Protein AF-A0A4Q4CQB6-F1 (afdb_monomer)

Mean predicted aligned error: 4.17 Å

Foldseek 3Di:
DAPVCVVDDDCVRVVNVVDDDDDDDDDDDDPPDDPVVQQVVLVVVVVVLPDPVVCVVCVVVSHHDDRAPGPVSVVVVVVVVCVVCVVVC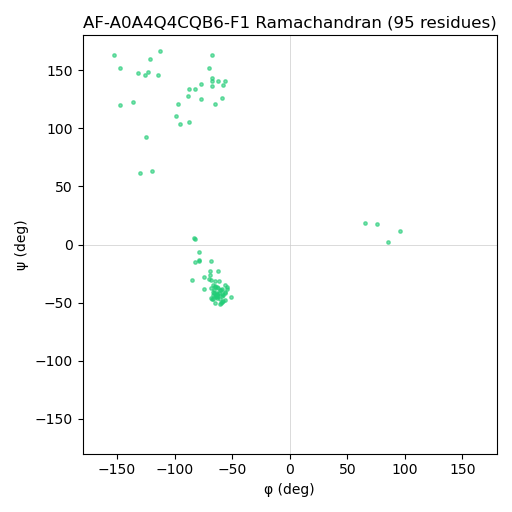VVVVDDDD

pLDDT: mean 92.65, std 5.14, range [66.12, 97.88]

Secondary structure (DSSP, 8-state):
--SSSTTSPPTTTTT-TT------------TT--HHHHHHHHHHHHHHHT-HHHHHHHHHTT------S-HHHHHHHHHHHHHHHHHHHHHTT----

Solvent-accessible surface area (backbone atoms only — not comparable to full-atom values): 6318 Å² total; per-residue (Å²): 128,52,86,91,49,68,89,57,77,45,51,42,76,72,74,37,69,88,54,79,86,81,92,84,86,84,90,82,80,65,91,87,64,55,68,70,58,52,51,52,51,52,52,55,49,53,56,55,66,64,35,66,70,53,46,49,56,35,44,76,72,72,42,81,9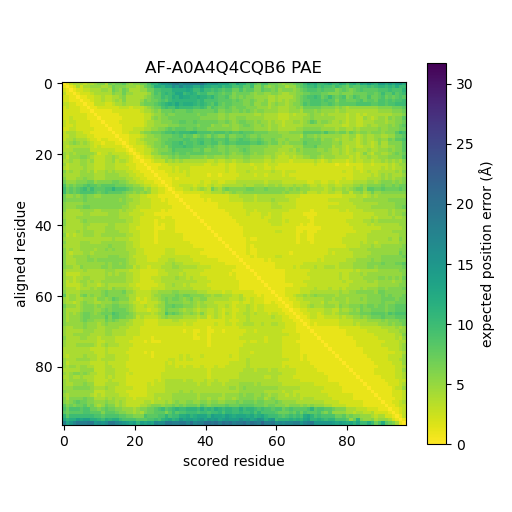1,75,81,65,94,38,76,64,56,43,50,52,51,54,53,50,52,50,63,63,45,51,60,53,41,61,75,68,68,65,79,86,132

Radius of gyration: 16.7 Å; Cα contacts (8 Å, |Δi|>4): 40; chains: 1; bounding box: 35×38×36 Å

Sequence (97 aa):
RSTALPALPTTGEAGFPQIEASTWFALLATGGTPPERIARLHAALNEVLAEPELRRKLAEGGVDVEPSESPAAFGDYFAADRARWAPVVRRAGMRVE

Structure (mmCIF, N/CA/C/O backbone):
data_AF-A0A4Q4CQB6-F1
#
_entry.id   AF-A0A4Q4CQB6-F1
#
loop_
_atom_site.group_PDB
_atom_site.id
_atom_site.type_symbol
_atom_site.label_atom_id
_atom_site.label_alt_id
_atom_site.label_comp_id
_atom_site.label_asym_id
_atom_site.label_entity_id
_atom_site.label_seq_id
_atom_site.pdbx_PDB_ins_code
_atom_site.Cartn_x
_atom_site.Cartn_y
_atom_site.Cartn_z
_atom_site.occupancy
_atom_site.B_iso_or_equiv
_atom_site.auth_seq_id
_atom_site.auth_comp_id
_atom_site.auth_asym_id
_atom_site.auth_atom_id
_atom_site.pdbx_PDB_model_num
ATOM 1 N N . ARG A 1 1 ? 8.368 7.717 -9.675 1.00 79.12 1 ARG A N 1
ATOM 2 C CA . ARG A 1 1 ? 9.731 8.280 -9.484 1.00 79.12 1 ARG A CA 1
ATOM 3 C C . ARG A 1 1 ? 9.946 8.459 -7.989 1.00 79.12 1 ARG A C 1
ATOM 5 O O . ARG A 1 1 ? 9.019 8.926 -7.349 1.00 79.12 1 ARG A O 1
ATOM 12 N N . SER A 1 2 ? 11.107 8.081 -7.452 1.00 78.00 2 SER A N 1
ATOM 13 C CA . SER A 1 2 ? 11.408 8.258 -6.023 1.00 78.00 2 SER A CA 1
ATOM 14 C C . SER A 1 2 ? 11.774 9.710 -5.718 1.00 78.00 2 SER A C 1
ATOM 16 O O . SER A 1 2 ? 12.528 10.326 -6.474 1.00 78.00 2 SER A O 1
ATOM 18 N N . THR A 1 3 ? 11.269 10.239 -4.605 1.00 78.88 3 THR A N 1
ATOM 19 C CA . THR A 1 3 ? 11.658 11.555 -4.071 1.00 78.88 3 THR A CA 1
ATOM 20 C C . THR A 1 3 ? 13.084 11.548 -3.511 1.00 78.88 3 THR A C 1
ATOM 22 O O . THR A 1 3 ? 13.776 12.560 -3.595 1.00 78.88 3 THR A O 1
ATOM 25 N N . ALA A 1 4 ? 13.551 10.400 -3.009 1.00 80.06 4 ALA A N 1
ATOM 26 C CA . ALA A 1 4 ? 14.894 10.217 -2.463 1.00 80.06 4 ALA A CA 1
ATOM 27 C C . ALA A 1 4 ? 15.984 10.140 -3.549 1.00 80.06 4 ALA A C 1
ATOM 29 O O . ALA A 1 4 ? 17.129 10.514 -3.305 1.00 80.06 4 ALA A O 1
ATOM 30 N N . LEU A 1 5 ? 15.638 9.674 -4.756 1.00 85.31 5 LEU A N 1
ATOM 31 C CA . LEU A 1 5 ? 16.564 9.525 -5.888 1.00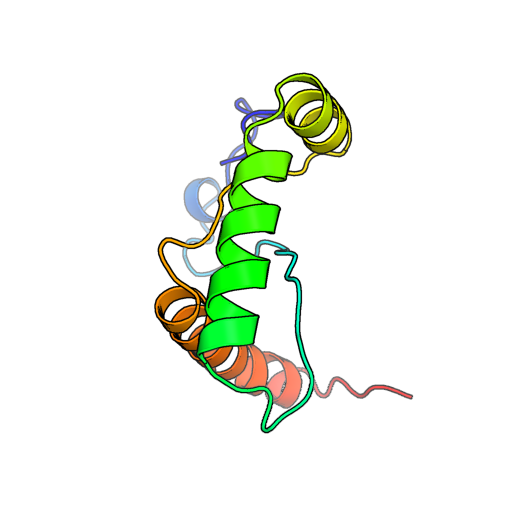 85.31 5 LEU A CA 1
ATOM 32 C C . LEU A 1 5 ? 15.989 10.157 -7.173 1.00 85.31 5 LEU A C 1
ATOM 34 O O . LEU A 1 5 ? 15.778 9.459 -8.168 1.00 85.31 5 LEU A O 1
ATOM 38 N N . PRO A 1 6 ? 15.732 11.479 -7.194 1.00 85.94 6 PRO A N 1
ATOM 39 C CA . PRO A 1 6 ? 14.981 12.127 -8.272 1.00 85.94 6 PRO A CA 1
ATOM 40 C C . PRO A 1 6 ? 15.737 12.172 -9.607 1.00 85.94 6 PRO A C 1
ATOM 42 O O . PRO A 1 6 ? 15.111 12.275 -10.660 1.00 85.94 6 PRO A O 1
ATOM 45 N N . ALA A 1 7 ? 17.071 12.088 -9.568 1.00 90.62 7 ALA A N 1
ATOM 46 C CA . ALA A 1 7 ? 17.928 12.101 -10.751 1.00 90.62 7 ALA A CA 1
ATOM 47 C C . ALA A 1 7 ? 17.989 10.747 -11.479 1.00 90.62 7 ALA A C 1
ATOM 49 O O . ALA A 1 7 ? 18.464 10.690 -12.613 1.00 90.62 7 ALA A O 1
ATOM 50 N N . LEU A 1 8 ? 17.537 9.657 -10.846 1.00 91.25 8 LEU A N 1
ATOM 51 C CA . LEU A 1 8 ? 17.539 8.344 -11.481 1.00 91.25 8 LEU A CA 1
ATOM 52 C C . LEU A 1 8 ? 16.304 8.181 -12.379 1.00 91.25 8 LEU A C 1
ATOM 54 O O . LEU A 1 8 ? 15.185 8.484 -11.944 1.00 91.25 8 LEU A O 1
ATOM 58 N N . PRO A 1 9 ? 16.478 7.683 -13.618 1.00 91.56 9 PRO A N 1
ATOM 59 C CA . PRO A 1 9 ? 15.351 7.389 -14.484 1.00 91.56 9 PRO A CA 1
ATOM 60 C C . PRO A 1 9 ? 14.540 6.226 -13.913 1.00 91.56 9 PRO A C 1
ATOM 62 O O . PRO A 1 9 ? 15.080 5.254 -13.381 1.00 91.56 9 PRO A O 1
ATOM 65 N N . THR A 1 10 ? 13.223 6.307 -14.059 1.00 93.06 10 THR A N 1
ATOM 66 C CA . THR A 1 10 ? 12.358 5.135 -13.891 1.00 93.06 10 THR A CA 1
ATOM 67 C C . THR A 1 10 ? 12.604 4.122 -15.015 1.00 93.06 10 THR A C 1
ATOM 69 O O . THR A 1 10 ? 13.139 4.456 -16.071 1.00 93.06 10 THR A O 1
ATOM 72 N N . THR A 1 11 ? 12.164 2.879 -14.836 1.00 94.00 11 THR A N 1
ATOM 73 C CA . THR A 1 11 ? 12.174 1.850 -15.891 1.00 94.00 11 THR A CA 1
ATOM 74 C C . THR A 1 11 ? 11.450 2.302 -17.159 1.00 94.00 11 THR A C 1
ATOM 76 O O . THR A 1 11 ? 11.939 2.055 -18.260 1.00 94.00 11 THR A O 1
ATOM 79 N N . GLY A 1 12 ? 10.333 3.024 -17.020 1.00 93.38 12 GLY A N 1
ATOM 80 C CA . GLY A 1 12 ? 9.615 3.595 -18.159 1.00 93.38 12 GLY A CA 1
ATOM 81 C C . GLY A 1 12 ? 10.435 4.630 -18.926 1.00 93.38 12 GLY A C 1
ATOM 82 O O . GLY A 1 12 ? 10.494 4.581 -20.151 1.00 93.38 12 GLY A O 1
ATOM 83 N N . GLU A 1 13 ? 11.141 5.507 -18.213 1.00 93.38 13 GLU A N 1
ATOM 84 C CA . GLU A 1 13 ? 12.040 6.510 -18.806 1.00 93.38 13 GLU A CA 1
ATOM 85 C C . GLU A 1 13 ? 13.289 5.883 -19.436 1.00 93.38 13 GLU A C 1
ATOM 87 O O . GLU A 1 13 ? 13.842 6.428 -20.387 1.00 93.38 13 GLU A O 1
ATOM 92 N N . ALA A 1 14 ? 13.701 4.712 -18.950 1.00 94.56 14 ALA A N 1
ATOM 93 C CA . ALA A 1 14 ? 14.801 3.925 -19.498 1.00 94.56 14 ALA A CA 1
ATOM 94 C C . ALA A 1 14 ? 14.401 3.044 -20.703 1.00 94.56 14 ALA A C 1
ATOM 96 O O . ALA A 1 14 ? 15.221 2.262 -21.179 1.00 94.56 14 ALA A O 1
ATOM 97 N N . GLY A 1 15 ? 13.162 3.149 -21.201 1.00 95.12 15 GLY A N 1
ATOM 98 C CA . GLY A 1 15 ? 12.693 2.415 -22.385 1.00 95.12 15 GLY A CA 1
ATOM 99 C C . GLY A 1 15 ? 11.950 1.106 -22.097 1.00 95.12 15 GLY A C 1
ATOM 100 O O . GLY A 1 15 ? 11.676 0.347 -23.025 1.00 95.12 15 GLY A O 1
ATOM 101 N N . PHE A 1 16 ? 11.573 0.849 -20.840 1.00 94.06 16 PHE A N 1
ATOM 102 C CA . PHE A 1 16 ? 10.792 -0.322 -20.420 1.00 94.06 16 PHE A CA 1
ATOM 103 C C . PHE A 1 16 ? 9.450 0.088 -19.778 1.00 94.06 16 PHE A C 1
ATOM 105 O O . PHE A 1 16 ? 9.225 -0.184 -18.597 1.00 94.06 16 PHE A O 1
ATOM 112 N N . PRO A 1 17 ? 8.534 0.743 -20.519 1.00 91.25 17 PRO A N 1
ATOM 113 C CA . PRO A 1 17 ? 7.291 1.316 -19.976 1.00 91.25 17 PRO A CA 1
ATOM 114 C C . PRO A 1 17 ? 6.327 0.293 -19.361 1.00 91.25 17 PRO A C 1
ATOM 116 O O . PRO A 1 17 ? 5.510 0.645 -18.520 1.00 91.25 17 PRO A O 1
ATOM 119 N N . GLN A 1 18 ? 6.424 -0.975 -19.755 1.00 88.38 18 GLN A N 1
ATOM 120 C CA . GLN A 1 18 ? 5.632 -2.076 -19.208 1.00 88.38 18 GLN A CA 1
ATOM 121 C C . GLN A 1 18 ? 6.149 -2.595 -17.859 1.00 88.38 18 GLN A C 1
ATOM 123 O O . GLN A 1 18 ? 5.470 -3.391 -17.208 1.00 88.38 18 GLN A O 1
ATOM 128 N N . ILE A 1 19 ? 7.364 -2.206 -17.460 1.00 88.06 19 ILE A N 1
ATOM 129 C CA . ILE A 1 19 ? 7.943 -2.586 -16.177 1.00 88.06 19 ILE A CA 1
ATOM 130 C C . ILE A 1 19 ? 7.651 -1.464 -15.203 1.00 88.06 19 ILE A C 1
ATOM 132 O O . ILE A 1 19 ? 8.303 -0.427 -15.200 1.00 88.06 19 ILE A O 1
ATOM 136 N N . GLU A 1 20 ? 6.685 -1.706 -14.340 1.00 87.06 20 GLU A N 1
ATOM 137 C CA . GLU A 1 20 ? 6.422 -0.880 -13.180 1.00 87.06 20 GLU A CA 1
ATOM 138 C C . GLU A 1 20 ? 6.187 -1.845 -12.018 1.00 87.06 20 GLU A C 1
ATOM 140 O O . GLU A 1 20 ? 5.374 -2.767 -12.102 1.00 87.06 20 GLU A O 1
ATOM 145 N N . ALA A 1 21 ? 6.978 -1.700 -10.967 1.00 87.75 21 ALA A N 1
ATOM 146 C CA . ALA A 1 21 ? 6.867 -2.505 -9.769 1.00 87.75 21 ALA A CA 1
ATOM 147 C C . ALA A 1 21 ? 7.282 -1.625 -8.598 1.00 87.75 21 ALA A C 1
ATOM 149 O O . ALA A 1 21 ? 8.400 -1.112 -8.566 1.00 87.75 21 ALA A O 1
ATOM 150 N N . SER A 1 22 ? 6.365 -1.438 -7.664 1.00 86.38 22 SER A N 1
ATOM 151 C CA . SER A 1 22 ? 6.615 -0.785 -6.390 1.00 86.38 22 SER A CA 1
ATOM 152 C C . SER A 1 22 ? 6.172 -1.720 -5.275 1.00 86.38 22 SER A C 1
ATOM 154 O O . SER A 1 22 ? 5.216 -2.482 -5.421 1.00 86.38 22 SER A O 1
ATOM 156 N N . THR A 1 23 ? 6.897 -1.676 -4.164 1.00 89.25 23 THR A N 1
ATOM 157 C CA . THR A 1 23 ? 6.488 -2.360 -2.940 1.00 89.25 23 THR A CA 1
ATOM 158 C C . THR A 1 23 ? 5.585 -1.427 -2.152 1.00 89.25 23 THR A C 1
ATOM 160 O O . THR A 1 23 ? 5.915 -0.256 -1.969 1.00 89.25 23 THR A O 1
ATOM 163 N N . TRP A 1 24 ? 4.468 -1.952 -1.665 1.00 91.50 24 TRP A N 1
ATOM 164 C CA . TRP A 1 24 ? 3.537 -1.243 -0.796 1.00 91.50 24 TRP A CA 1
ATOM 165 C C . TRP A 1 24 ? 3.382 -1.990 0.533 1.00 91.50 24 TRP A C 1
ATOM 167 O O . TRP A 1 24 ? 3.681 -3.181 0.640 1.00 91.50 24 TRP A O 1
ATOM 177 N N . PHE A 1 25 ? 2.911 -1.276 1.555 1.00 92.00 25 PHE A N 1
ATOM 178 C CA . PHE A 1 25 ? 2.644 -1.815 2.888 1.00 92.00 25 PHE A CA 1
ATOM 179 C C . PHE A 1 25 ? 1.186 -1.568 3.263 1.00 92.00 25 PHE A C 1
ATOM 181 O O . PHE A 1 25 ? 0.599 -0.568 2.854 1.00 92.00 25 PHE A O 1
ATOM 188 N N .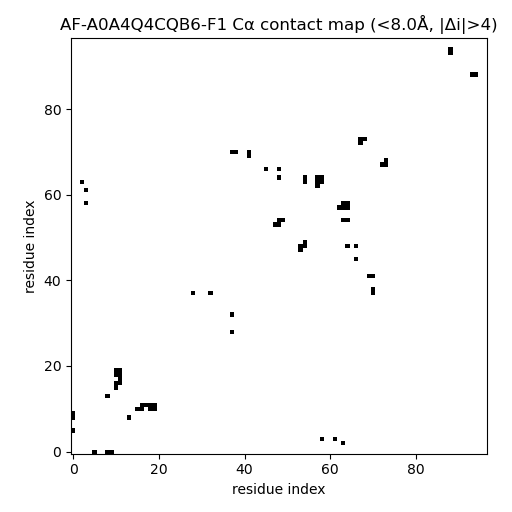 ALA A 1 26 ? 0.600 -2.469 4.052 1.00 92.31 26 ALA A N 1
ATOM 189 C CA . ALA A 1 26 ? -0.787 -2.347 4.481 1.00 92.31 26 ALA A CA 1
ATOM 190 C C . ALA A 1 26 ? -1.022 -2.921 5.875 1.00 92.31 26 ALA A C 1
ATOM 192 O O . ALA A 1 26 ? -0.359 -3.872 6.293 1.00 92.31 26 ALA A O 1
ATOM 193 N N . LEU A 1 27 ? -2.027 -2.371 6.556 1.00 93.75 27 LEU A N 1
ATOM 194 C CA . LEU A 1 27 ? -2.587 -2.932 7.778 1.00 93.75 27 LEU A CA 1
ATOM 195 C C . LEU A 1 27 ? -3.832 -3.750 7.421 1.00 93.75 27 LEU A C 1
ATOM 197 O O . LEU A 1 27 ? -4.791 -3.216 6.868 1.00 93.75 27 LEU A O 1
ATOM 201 N N . LEU A 1 28 ? -3.820 -5.042 7.7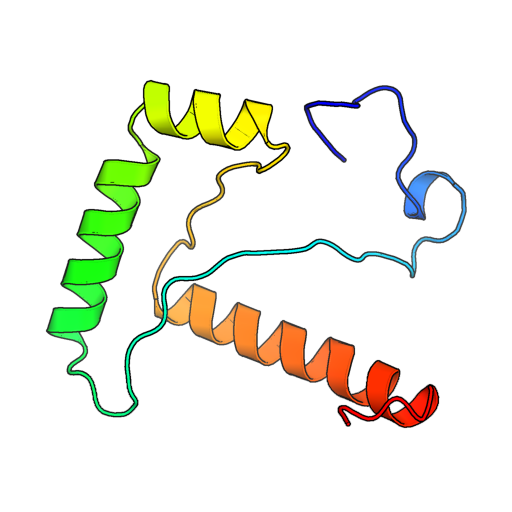46 1.00 94.00 28 LEU A N 1
ATOM 202 C CA . LEU A 1 28 ? -4.916 -5.966 7.451 1.00 94.00 28 LEU A CA 1
ATOM 203 C C . LEU A 1 28 ? -5.571 -6.457 8.745 1.00 94.00 28 LEU A C 1
ATOM 205 O O . LEU A 1 28 ? -4.903 -6.661 9.757 1.00 94.00 28 LEU A O 1
ATOM 209 N N . ALA A 1 29 ? -6.881 -6.684 8.689 1.00 94.25 29 ALA A N 1
ATOM 210 C CA . ALA A 1 29 ? -7.657 -7.322 9.749 1.00 94.25 29 ALA A CA 1
ATOM 211 C C . ALA A 1 29 ? -8.166 -8.695 9.284 1.00 94.25 29 ALA A C 1
ATOM 213 O O . ALA A 1 29 ? -8.130 -9.022 8.096 1.00 94.25 29 ALA A O 1
ATOM 214 N N . THR A 1 30 ? -8.657 -9.512 10.214 1.00 95.06 30 THR A N 1
ATOM 215 C CA . THR A 1 30 ? -9.237 -10.819 9.887 1.00 95.06 30 THR A CA 1
ATOM 216 C C . THR A 1 30 ? -10.579 -10.681 9.162 1.00 95.06 30 THR A C 1
ATOM 218 O O . THR A 1 30 ? -11.323 -9.710 9.347 1.00 95.06 30 THR A O 1
ATOM 221 N N . GLY A 1 31 ? -10.907 -11.682 8.339 1.00 93.69 31 GLY A N 1
ATOM 222 C CA . GLY A 1 31 ? -12.187 -11.752 7.635 1.00 93.69 31 GLY A CA 1
ATOM 223 C C . GLY A 1 31 ? -13.373 -11.738 8.604 1.00 93.69 31 GLY A C 1
ATOM 224 O O . GLY A 1 31 ? -13.339 -12.394 9.643 1.00 93.69 31 GLY A O 1
ATOM 225 N N . GLY A 1 32 ? -14.412 -10.971 8.265 1.00 94.12 32 GLY A N 1
ATOM 226 C CA . GLY A 1 32 ? -15.594 -10.784 9.113 1.00 94.12 32 GLY A CA 1
ATOM 227 C C . GLY A 1 32 ? -15.465 -9.680 10.167 1.00 94.12 32 GLY A C 1
ATOM 228 O O . GLY A 1 32 ? -16.409 -9.467 10.924 1.00 94.12 32 GLY A O 1
ATOM 229 N N . THR A 1 33 ? -14.341 -8.955 10.221 1.00 97.00 33 THR A N 1
ATOM 230 C CA . THR A 1 33 ? -14.225 -7.773 11.087 1.00 97.00 33 THR A CA 1
ATOM 231 C C . THR A 1 33 ? -15.303 -6.739 10.714 1.00 97.00 33 THR A C 1
ATOM 233 O O . THR A 1 33 ? -15.373 -6.353 9.545 1.00 97.00 33 THR A O 1
ATOM 236 N N . PRO A 1 34 ? -16.125 -6.268 11.674 1.00 97.50 34 PRO A N 1
ATOM 237 C CA . PRO A 1 34 ? -17.191 -5.310 11.395 1.00 97.50 34 PRO A CA 1
ATOM 238 C C . PRO A 1 34 ? -16.698 -4.010 10.728 1.00 97.50 34 PRO A C 1
ATOM 240 O O . PRO A 1 34 ? -15.649 -3.489 11.136 1.00 97.50 34 PRO A O 1
ATOM 243 N N . PRO A 1 35 ? -17.439 -3.447 9.749 1.00 95.94 35 PRO A N 1
ATOM 244 C CA . PRO A 1 35 ? -17.026 -2.251 9.009 1.00 95.94 35 PRO A CA 1
ATOM 245 C C . PRO A 1 35 ? -16.689 -1.050 9.897 1.00 95.94 35 PRO A C 1
ATOM 247 O O . PRO A 1 35 ? -15.736 -0.326 9.617 1.00 95.94 35 PRO A O 1
ATOM 250 N N . GLU A 1 36 ? -17.406 -0.857 11.004 1.00 97.50 36 GLU A N 1
ATOM 251 C CA . GLU A 1 36 ? -17.155 0.240 11.939 1.00 97.50 36 GLU A CA 1
ATOM 252 C C . GLU A 1 36 ? -15.786 0.129 12.628 1.00 97.50 36 GLU A C 1
ATOM 254 O O . GLU A 1 36 ? -15.138 1.140 12.910 1.00 97.50 36 GLU A O 1
ATOM 259 N N . ARG A 1 37 ? -15.293 -1.096 12.856 1.00 97.88 37 ARG A N 1
ATOM 260 C CA . ARG A 1 37 ? -13.954 -1.321 13.420 1.00 97.88 37 ARG A CA 1
ATOM 261 C C . ARG A 1 37 ? -12.870 -1.055 12.386 1.00 97.88 37 ARG A C 1
ATOM 263 O O . ARG A 1 37 ? -11.845 -0.477 12.735 1.00 97.88 37 ARG A O 1
ATOM 270 N N . ILE A 1 38 ? -13.114 -1.427 11.130 1.00 97.75 38 ILE A N 1
ATOM 271 C CA . ILE A 1 38 ? -12.213 -1.114 10.016 1.00 97.75 38 ILE A CA 1
ATOM 272 C C . ILE A 1 38 ? -12.110 0.399 9.820 1.00 97.75 38 ILE A C 1
ATOM 274 O O . ILE A 1 38 ? -11.003 0.923 9.736 1.00 97.75 38 ILE A O 1
ATOM 278 N N . ALA A 1 39 ? -13.240 1.110 9.832 1.00 97.06 39 ALA A N 1
ATOM 279 C CA . ALA A 1 39 ? -13.262 2.566 9.726 1.00 97.06 39 ALA A CA 1
ATOM 280 C C . ALA A 1 39 ? -12.464 3.231 10.860 1.00 97.06 39 ALA A C 1
ATOM 282 O O . ALA A 1 39 ? -11.665 4.130 10.611 1.00 97.06 39 ALA A O 1
ATOM 283 N N . ARG A 1 40 ? -12.612 2.742 12.100 1.00 97.50 40 ARG A N 1
ATOM 284 C CA . ARG A 1 40 ? -11.839 3.246 13.243 1.00 97.50 40 ARG A CA 1
ATOM 285 C C . ARG A 1 40 ? -10.333 3.001 13.099 1.00 97.50 40 ARG A C 1
ATOM 287 O O . ARG A 1 40 ? -9.551 3.881 13.442 1.00 97.50 40 ARG A O 1
ATOM 294 N N . LEU A 1 41 ? -9.924 1.826 12.615 1.00 96.94 41 LEU A N 1
ATOM 295 C CA . LEU A 1 41 ? -8.510 1.512 12.376 1.00 96.94 41 LEU A CA 1
ATOM 296 C C . LEU A 1 41 ? -7.917 2.379 11.262 1.00 96.94 41 LEU A C 1
ATOM 298 O O . LEU A 1 41 ? -6.803 2.868 11.409 1.00 96.94 41 LEU A O 1
ATOM 302 N N . HIS A 1 42 ? -8.662 2.595 10.176 1.00 97.62 42 HIS A N 1
ATOM 303 C CA . HIS A 1 42 ? -8.240 3.462 9.072 1.00 97.62 42 HIS A CA 1
ATOM 304 C C . HIS A 1 42 ? -8.077 4.917 9.521 1.00 97.62 42 HIS A C 1
ATOM 306 O O . HIS A 1 42 ? -7.048 5.522 9.235 1.00 97.62 42 HIS A O 1
ATOM 312 N N . ALA A 1 43 ? -9.022 5.443 10.308 1.00 97.81 43 ALA A N 1
ATOM 313 C CA . ALA A 1 43 ? -8.914 6.784 10.881 1.00 97.81 43 ALA A CA 1
ATOM 314 C C . ALA A 1 43 ? -7.668 6.930 11.774 1.00 97.81 43 ALA A C 1
ATOM 316 O O . ALA A 1 43 ? -6.860 7.828 11.553 1.00 97.81 43 ALA A O 1
ATOM 317 N N . ALA A 1 44 ? -7.464 6.003 12.717 1.00 97.31 44 ALA A N 1
ATOM 318 C CA . ALA A 1 44 ? -6.301 6.026 13.607 1.00 97.31 44 ALA A CA 1
ATOM 319 C C . ALA A 1 44 ? -4.971 5.883 12.845 1.00 97.31 44 ALA A C 1
ATOM 321 O O . ALA A 1 44 ? -3.983 6.531 13.183 1.00 97.31 44 ALA A O 1
ATOM 322 N N . LEU A 1 45 ? -4.935 5.056 11.795 1.00 96.62 45 LEU A N 1
ATOM 323 C CA . LEU A 1 45 ? -3.759 4.929 10.938 1.00 96.62 45 LEU A CA 1
ATOM 324 C C . LEU A 1 45 ? -3.446 6.254 10.234 1.00 96.62 45 LEU A C 1
ATOM 326 O O . LEU A 1 45 ? -2.292 6.670 10.217 1.00 96.62 45 LEU A O 1
ATOM 330 N N . ASN A 1 46 ? -4.456 6.934 9.692 1.00 96.44 46 ASN A N 1
ATOM 331 C CA . ASN A 1 46 ? -4.265 8.215 9.014 1.00 96.44 46 ASN A CA 1
ATOM 332 C C . ASN A 1 46 ? -3.784 9.318 9.965 1.00 96.44 46 ASN A C 1
ATOM 334 O O . ASN A 1 46 ? -2.945 10.123 9.564 1.00 96.44 46 ASN A O 1
ATOM 338 N N . GLU A 1 47 ? -4.259 9.335 11.213 1.00 96.75 47 GLU A N 1
ATOM 339 C CA . GLU A 1 47 ? -3.759 10.250 12.249 1.00 96.75 47 GLU A CA 1
ATOM 340 C C . GLU A 1 47 ? -2.258 10.047 12.490 1.00 96.75 47 GLU A C 1
ATOM 342 O O . GLU A 1 47 ? -1.479 10.995 12.411 1.00 96.75 47 GLU A O 1
ATOM 347 N N . VAL A 1 48 ? -1.834 8.798 12.690 1.00 95.94 48 VAL A N 1
ATOM 348 C CA . VAL A 1 48 ? -0.426 8.460 12.940 1.00 95.94 48 VAL A CA 1
ATOM 349 C C . VAL A 1 48 ? 0.445 8.737 11.705 1.00 95.94 48 VAL A C 1
ATOM 351 O O . VAL A 1 48 ? 1.533 9.297 11.820 1.00 95.94 48 VAL A O 1
ATOM 354 N N . LEU A 1 49 ? -0.034 8.429 10.495 1.00 95.38 49 LEU A N 1
ATOM 355 C CA . LEU A 1 49 ? 0.675 8.718 9.238 1.00 95.38 49 LEU A CA 1
ATOM 356 C C . LEU A 1 49 ? 0.776 10.218 8.908 1.00 95.38 49 LEU A C 1
ATOM 358 O O . LEU A 1 49 ? 1.553 10.600 8.021 1.00 95.38 49 LEU A O 1
ATOM 362 N N . ALA A 1 50 ? 0.006 11.069 9.590 1.00 95.12 50 ALA A N 1
ATOM 363 C CA . ALA A 1 50 ? 0.123 12.519 9.497 1.00 95.12 50 ALA A CA 1
ATOM 364 C C . ALA A 1 50 ? 1.235 13.082 10.400 1.00 95.12 50 ALA A C 1
ATOM 366 O O . ALA A 1 50 ? 1.658 14.220 10.194 1.00 95.12 50 ALA A O 1
ATOM 367 N N . GLU A 1 51 ? 1.750 12.304 11.360 1.00 97.50 51 GLU A N 1
ATOM 368 C CA . GLU A 1 51 ? 2.813 12.752 12.260 1.00 97.50 51 GLU A CA 1
ATOM 369 C C . GLU A 1 51 ? 4.121 13.021 11.489 1.00 97.50 51 GLU A C 1
ATOM 371 O O . GLU A 1 51 ? 4.684 12.102 10.880 1.00 97.50 51 GLU A O 1
ATOM 376 N N . PRO A 1 52 ? 4.670 14.253 11.531 1.00 95.69 52 PRO A N 1
ATOM 377 C CA . PRO A 1 52 ? 5.855 14.608 10.749 1.00 95.69 52 PRO A CA 1
ATOM 378 C C . PRO A 1 52 ? 7.073 13.736 11.057 1.00 95.69 52 PRO A C 1
ATOM 380 O O . PRO A 1 52 ? 7.816 13.362 10.152 1.00 95.69 52 PRO A O 1
ATOM 383 N N . GLU A 1 53 ? 7.263 13.382 12.328 1.00 96.06 53 GLU A N 1
ATOM 384 C CA . GLU A 1 53 ? 8.397 12.570 12.769 1.00 96.06 53 GLU A CA 1
ATOM 385 C C . GLU A 1 53 ? 8.310 11.131 12.250 1.00 96.06 53 GLU A C 1
ATOM 387 O O . GLU A 1 53 ? 9.324 10.556 11.847 1.00 96.06 53 GLU A O 1
ATOM 392 N N . LEU A 1 54 ? 7.105 10.555 12.194 1.00 94.69 54 LEU A N 1
ATOM 393 C CA . LEU A 1 54 ? 6.912 9.241 11.593 1.00 94.69 54 LEU A CA 1
ATOM 394 C C . LEU A 1 54 ? 7.156 9.292 10.084 1.00 94.69 54 LEU A C 1
ATOM 396 O O . LEU A 1 54 ? 7.901 8.465 9.562 1.00 94.69 54 LEU A O 1
ATOM 400 N N . ARG A 1 55 ? 6.578 10.282 9.390 1.00 93.69 55 ARG A N 1
ATOM 401 C CA . ARG A 1 55 ? 6.794 10.471 7.946 1.00 93.69 55 ARG A CA 1
ATOM 402 C C . ARG A 1 55 ? 8.277 10.624 7.621 1.00 93.69 55 ARG A C 1
ATOM 404 O O . ARG A 1 55 ? 8.748 10.023 6.662 1.00 93.69 55 ARG A O 1
ATOM 411 N N . ARG A 1 56 ? 9.019 11.374 8.442 1.00 92.56 56 ARG A N 1
ATOM 412 C CA . ARG A 1 56 ? 10.470 11.546 8.309 1.00 92.56 56 ARG A CA 1
ATOM 413 C C . ARG A 1 56 ? 11.204 10.212 8.436 1.00 92.56 56 ARG A C 1
ATOM 415 O O . ARG A 1 56 ? 11.971 9.868 7.546 1.00 92.56 56 ARG A O 1
ATOM 422 N N . LYS A 1 57 ? 10.937 9.439 9.494 1.00 93.94 57 LYS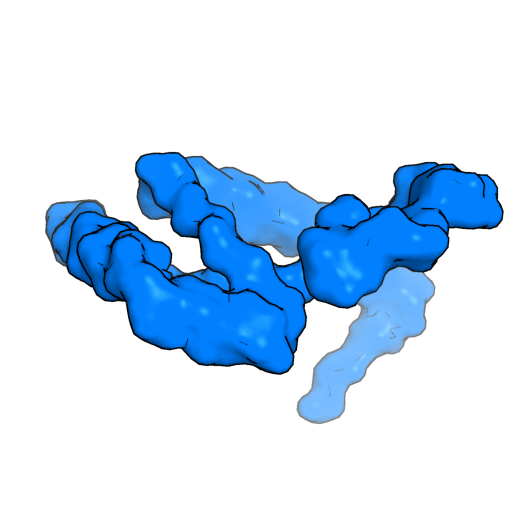 A N 1
ATOM 423 C CA . LYS A 1 57 ? 11.568 8.122 9.704 1.00 93.94 57 LYS A CA 1
ATOM 424 C C . LYS A 1 57 ? 11.260 7.131 8.581 1.00 93.94 57 LYS A C 1
ATOM 426 O O . LYS A 1 57 ? 12.136 6.376 8.173 1.00 93.94 57 LYS A O 1
ATOM 431 N N . LEU A 1 58 ? 10.027 7.129 8.076 1.00 92.31 58 LEU A N 1
ATOM 432 C CA . LEU A 1 58 ? 9.635 6.288 6.944 1.00 92.31 58 LEU A CA 1
ATOM 433 C C . LEU A 1 58 ? 10.356 6.713 5.658 1.00 92.31 58 LEU A C 1
ATOM 435 O O . LEU A 1 58 ? 10.907 5.859 4.965 1.00 92.31 58 LEU A O 1
ATOM 439 N N . ALA A 1 59 ? 10.450 8.018 5.397 1.00 90.25 59 ALA A N 1
ATOM 440 C CA . ALA A 1 59 ? 11.181 8.550 4.250 1.00 90.25 59 ALA A CA 1
ATOM 441 C C . ALA A 1 59 ? 12.689 8.235 4.311 1.00 90.25 59 ALA A C 1
ATOM 443 O O . ALA A 1 59 ? 13.282 7.909 3.286 1.00 90.25 59 ALA A O 1
ATOM 444 N N . GLU A 1 60 ? 13.307 8.247 5.499 1.00 90.12 60 GLU A N 1
ATOM 445 C CA . GLU A 1 60 ? 14.699 7.799 5.696 1.00 90.12 60 GLU A CA 1
ATOM 446 C C . GLU A 1 60 ? 14.900 6.323 5.327 1.00 90.12 60 GLU A C 1
ATOM 448 O O . GLU A 1 60 ? 15.962 5.944 4.837 1.00 90.12 60 GLU A O 1
ATOM 453 N N . GLY A 1 61 ? 13.866 5.499 5.514 1.00 87.44 61 GLY A N 1
ATOM 454 C CA . GLY A 1 61 ? 13.816 4.109 5.059 1.00 87.44 61 GLY A CA 1
ATOM 455 C C . GLY A 1 61 ? 13.411 3.931 3.591 1.00 87.44 61 GLY A C 1
ATOM 456 O O . GLY A 1 61 ? 13.235 2.796 3.155 1.00 87.44 61 GLY A O 1
ATOM 457 N N . GLY A 1 62 ? 13.236 5.017 2.829 1.00 86.75 62 GLY A N 1
ATOM 458 C CA . GLY A 1 62 ? 12.804 4.979 1.429 1.00 86.75 62 GLY A CA 1
ATOM 459 C C . GLY A 1 62 ? 11.313 4.690 1.229 1.00 86.75 62 GLY A C 1
ATOM 460 O O . GLY A 1 62 ? 10.915 4.305 0.131 1.00 86.75 62 GLY A O 1
ATOM 461 N N . VAL A 1 63 ? 10.492 4.852 2.270 1.00 88.75 63 VAL A N 1
ATOM 462 C CA . VAL A 1 63 ? 9.040 4.654 2.215 1.00 88.75 63 VAL A CA 1
ATOM 463 C C . VAL A 1 63 ? 8.344 6.003 2.070 1.00 88.75 63 VAL A C 1
ATOM 465 O O . VAL A 1 63 ? 8.290 6.799 3.009 1.00 88.75 63 VAL A O 1
ATOM 468 N N . ASP A 1 64 ? 7.766 6.237 0.895 1.00 86.12 64 ASP A N 1
ATOM 469 C CA . ASP A 1 64 ? 6.872 7.366 0.663 1.00 86.12 64 ASP A CA 1
ATOM 470 C C . ASP A 1 64 ? 5.493 7.061 1.283 1.00 86.12 64 ASP A C 1
ATOM 472 O O . ASP A 1 64 ? 4.879 6.027 1.013 1.00 86.12 64 ASP A O 1
ATOM 476 N N . VAL A 1 65 ? 5.005 7.949 2.156 1.00 89.50 65 VAL A N 1
ATOM 477 C CA . VAL A 1 65 ? 3.726 7.755 2.857 1.00 89.50 65 VAL A CA 1
ATOM 478 C C . VAL A 1 65 ? 2.567 8.290 2.023 1.00 89.50 65 VAL A C 1
ATOM 480 O O . VAL A 1 65 ? 2.329 9.504 1.992 1.00 89.50 65 VAL A O 1
ATOM 483 N N . GLU A 1 66 ? 1.808 7.362 1.446 1.00 88.25 66 GLU A N 1
ATOM 484 C CA . GLU A 1 66 ? 0.592 7.609 0.671 1.00 88.25 66 GLU A CA 1
ATOM 485 C C . GLU A 1 66 ? -0.578 6.791 1.252 1.00 88.25 66 GLU A C 1
ATOM 487 O O . GLU A 1 66 ? -0.744 5.610 0.936 1.00 88.25 66 GLU A O 1
ATOM 492 N N . PRO A 1 67 ? -1.367 7.370 2.177 1.00 91.56 67 PRO A N 1
ATOM 493 C CA . PRO A 1 67 ? -2.505 6.676 2.763 1.00 91.56 67 PRO A CA 1
ATOM 494 C C . PRO A 1 67 ? -3.604 6.448 1.724 1.00 91.56 67 PRO A C 1
ATOM 496 O O . PRO A 1 67 ? -3.922 7.338 0.937 1.00 91.56 67 PRO A O 1
ATOM 499 N N . SER A 1 68 ? -4.240 5.277 1.763 1.00 94.31 68 SER A N 1
ATOM 500 C CA . SER A 1 68 ? -5.423 5.014 0.938 1.00 94.31 68 SER A CA 1
ATOM 501 C C . SER A 1 68 ? -6.580 5.958 1.284 1.00 94.31 68 SER A C 1
ATOM 503 O O . SER A 1 68 ? -6.848 6.196 2.466 1.00 94.31 68 SER A O 1
ATOM 505 N N . GLU A 1 69 ? -7.316 6.412 0.267 1.00 94.75 69 GLU A N 1
ATOM 506 C CA . GLU A 1 69 ? -8.484 7.294 0.424 1.00 94.75 69 GLU A CA 1
ATOM 507 C C . GLU A 1 69 ? -9.548 6.689 1.354 1.00 94.75 69 GLU A C 1
ATOM 509 O O . GLU A 1 69 ? -10.118 7.371 2.204 1.00 94.75 69 GLU A O 1
ATOM 514 N N . SER A 1 70 ? -9.790 5.383 1.232 1.00 96.75 70 SER A N 1
ATOM 515 C CA . SER A 1 70 ? -10.722 4.641 2.078 1.00 96.75 70 SER A CA 1
ATOM 516 C C . SER A 1 70 ? -10.323 3.165 2.182 1.00 96.75 70 SER A C 1
ATOM 518 O O . SER A 1 70 ? -9.593 2.665 1.318 1.00 96.75 70 SER A O 1
ATOM 520 N N . PRO A 1 71 ? -10.847 2.418 3.175 1.00 96.38 71 PRO A N 1
ATOM 521 C CA . PRO A 1 71 ? -10.657 0.969 3.238 1.00 96.38 71 PRO A CA 1
ATOM 522 C C . PRO A 1 71 ? -11.127 0.241 1.970 1.00 96.38 71 PRO A C 1
ATOM 524 O O . PRO A 1 71 ? -10.514 -0.743 1.565 1.00 96.38 71 PRO A O 1
ATOM 527 N N . ALA A 1 72 ? -12.196 0.736 1.333 1.00 95.75 72 ALA A N 1
ATOM 528 C CA . ALA A 1 72 ? -12.713 0.181 0.085 1.00 95.75 72 ALA A CA 1
ATOM 529 C C . ALA A 1 72 ? -11.746 0.428 -1.082 1.00 95.75 72 ALA A C 1
ATOM 531 O O . 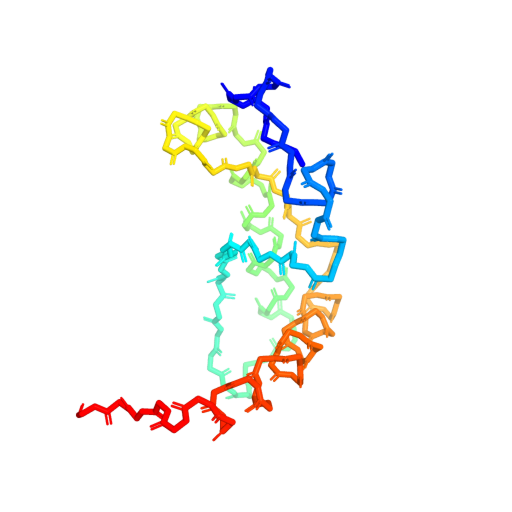ALA A 1 72 ? -11.397 -0.517 -1.783 1.00 95.75 72 ALA A O 1
ATOM 532 N N . ALA A 1 73 ? -11.230 1.655 -1.216 1.00 96.75 73 ALA A N 1
ATOM 533 C CA . ALA A 1 73 ? -10.247 1.997 -2.244 1.00 96.75 73 ALA A CA 1
ATOM 534 C C . ALA A 1 73 ? -8.967 1.151 -2.121 1.00 96.75 73 ALA A C 1
ATOM 536 O O . ALA A 1 73 ? -8.423 0.686 -3.122 1.00 96.75 73 ALA A O 1
ATOM 537 N N . PHE A 1 74 ? -8.507 0.885 -0.891 1.00 95.94 74 PHE A N 1
ATOM 538 C CA . PHE A 1 74 ? -7.396 -0.045 -0.680 1.00 95.94 74 PHE A CA 1
ATOM 539 C C . PHE A 1 74 ? -7.759 -1.489 -1.060 1.00 95.94 74 PHE A C 1
ATOM 541 O O . PHE A 1 74 ? -6.939 -2.198 -1.643 1.00 95.94 74 PHE A O 1
ATOM 548 N N . GLY A 1 75 ? -8.984 -1.931 -0.762 1.00 95.06 75 GLY A N 1
ATOM 549 C CA . GLY A 1 75 ? -9.488 -3.241 -1.180 1.00 95.06 75 GLY A CA 1
ATOM 550 C C . GLY A 1 75 ? -9.454 -3.431 -2.699 1.00 95.06 75 GLY A C 1
ATOM 551 O O . GLY A 1 75 ? -8.984 -4.468 -3.175 1.00 95.06 75 GLY A O 1
ATOM 552 N N . ASP A 1 76 ? -9.870 -2.412 -3.452 1.00 97.12 76 ASP A N 1
ATOM 553 C CA . ASP A 1 76 ? -9.821 -2.410 -4.917 1.00 97.12 76 ASP A CA 1
ATOM 554 C C . ASP A 1 76 ? -8.378 -2.462 -5.435 1.00 97.12 76 ASP A C 1
ATOM 556 O O . ASP A 1 76 ? -8.055 -3.274 -6.308 1.00 97.12 76 ASP A O 1
ATOM 560 N N . TYR A 1 77 ? -7.483 -1.659 -4.848 1.00 95.75 77 TYR A N 1
ATOM 561 C CA . TYR A 1 77 ? -6.054 -1.679 -5.168 1.00 95.75 77 TYR A CA 1
ATOM 562 C C . TYR A 1 77 ? -5.432 -3.064 -4.934 1.00 95.75 77 TYR A C 1
ATOM 564 O O . TYR A 1 77 ? -4.780 -3.612 -5.823 1.00 95.75 77 TYR A O 1
ATOM 572 N N . PHE A 1 78 ? -5.679 -3.671 -3.770 1.00 95.25 78 PHE A N 1
ATOM 573 C CA . PHE A 1 78 ? -5.157 -4.992 -3.417 1.00 95.25 78 PHE A CA 1
ATOM 574 C C . PHE A 1 78 ? -5.652 -6.082 -4.379 1.00 95.25 78 PHE A C 1
ATOM 576 O O . PHE A 1 78 ? -4.885 -6.952 -4.804 1.00 95.25 78 PHE A O 1
ATOM 583 N N . ALA A 1 79 ? -6.934 -6.037 -4.758 1.00 96.25 79 ALA A N 1
ATOM 584 C CA . ALA A 1 79 ? -7.503 -6.967 -5.727 1.00 96.25 79 ALA A CA 1
ATOM 585 C C . ALA A 1 79 ? -6.864 -6.807 -7.117 1.00 96.25 79 ALA A C 1
ATOM 587 O O . ALA A 1 79 ? -6.514 -7.808 -7.755 1.00 96.25 79 ALA A O 1
ATOM 588 N N . ALA A 1 80 ? -6.667 -5.564 -7.567 1.00 96.31 80 ALA A N 1
ATOM 589 C CA . ALA A 1 80 ? -6.031 -5.253 -8.842 1.00 96.31 80 ALA A CA 1
ATOM 590 C C . ALA A 1 80 ? -4.557 -5.690 -8.877 1.00 96.31 80 ALA A C 1
ATOM 592 O O . ALA A 1 80 ? -4.129 -6.333 -9.840 1.00 96.31 80 ALA A O 1
ATOM 593 N N . ASP A 1 81 ? -3.794 -5.421 -7.816 1.00 95.12 81 ASP A N 1
ATOM 594 C CA . ASP A 1 81 ? -2.387 -5.814 -7.707 1.00 95.12 81 ASP A CA 1
ATOM 595 C C . ASP A 1 81 ? -2.235 -7.345 -7.717 1.00 95.12 81 ASP A C 1
ATOM 597 O O . ASP A 1 81 ? -1.453 -7.910 -8.490 1.00 95.12 81 ASP A O 1
ATOM 601 N N . 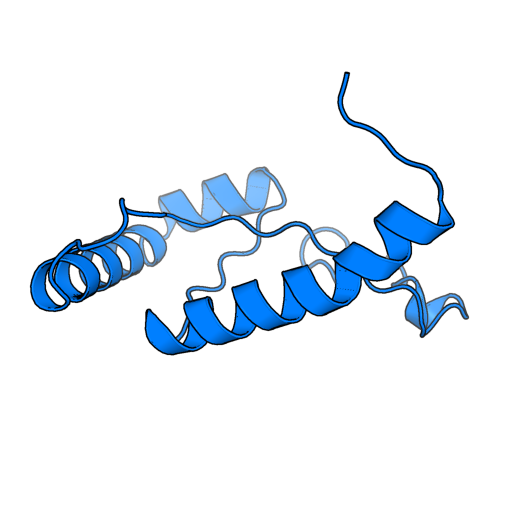ARG A 1 82 ? -3.092 -8.061 -6.975 1.00 94.81 82 ARG A N 1
ATOM 602 C CA . ARG A 1 82 ? -3.144 -9.529 -7.027 1.00 94.81 82 ARG A CA 1
ATOM 603 C C . ARG A 1 82 ? -3.446 -10.040 -8.438 1.00 94.81 82 ARG A C 1
ATOM 605 O O . ARG A 1 82 ? -2.811 -10.998 -8.889 1.00 94.81 82 ARG A O 1
ATOM 612 N N . ALA A 1 83 ? -4.405 -9.435 -9.139 1.00 96.56 83 ALA A N 1
ATOM 613 C CA . ALA A 1 83 ? -4.754 -9.822 -10.506 1.00 96.56 83 ALA A CA 1
ATOM 614 C C . ALA A 1 83 ? -3.603 -9.565 -11.498 1.00 96.56 83 ALA A C 1
ATOM 616 O O . ALA A 1 83 ? -3.382 -10.382 -12.396 1.00 96.56 83 ALA A O 1
ATOM 617 N N . ARG A 1 84 ? -2.836 -8.485 -11.296 1.00 94.12 84 ARG A N 1
ATOM 618 C CA . ARG A 1 84 ? -1.640 -8.125 -12.073 1.0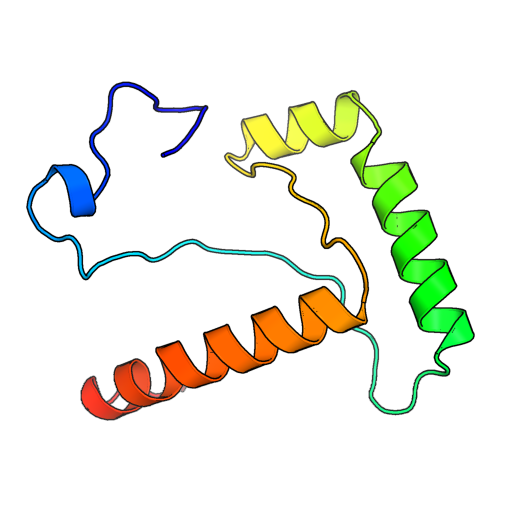0 94.12 84 ARG A CA 1
ATOM 619 C C . ARG A 1 84 ? -0.495 -9.120 -11.870 1.00 94.12 84 ARG A C 1
ATOM 621 O O . ARG A 1 84 ? 0.096 -9.573 -12.851 1.00 94.12 84 ARG A O 1
ATOM 628 N N . TRP A 1 85 ? -0.192 -9.499 -10.626 1.00 94.50 85 TRP A N 1
ATOM 629 C CA . TRP A 1 85 ? 0.973 -10.339 -10.309 1.00 94.50 85 TRP A CA 1
ATOM 630 C C . TRP A 1 85 ? 0.737 -11.841 -10.455 1.00 94.50 85 TRP A C 1
ATOM 632 O O . TRP A 1 85 ? 1.656 -12.573 -10.828 1.00 94.50 85 TRP A O 1
ATOM 642 N N . ALA A 1 86 ? -0.489 -12.325 -10.240 1.00 94.75 86 ALA A N 1
ATOM 643 C CA . ALA A 1 86 ? -0.806 -13.746 -10.371 1.00 94.75 86 ALA A CA 1
ATOM 644 C C . ALA A 1 86 ? -0.356 -14.389 -11.711 1.00 94.75 86 ALA A C 1
ATOM 646 O O . ALA A 1 86 ? 0.226 -15.477 -11.674 1.00 94.75 86 ALA A O 1
ATOM 647 N N . PRO A 1 87 ? -0.565 -13.784 -12.902 1.00 94.81 87 PRO A N 1
ATOM 648 C CA . PRO A 1 87 ? -0.046 -14.339 -14.154 1.00 94.81 87 PRO A CA 1
ATOM 649 C C . PRO A 1 87 ? 1.484 -14.279 -14.265 1.00 94.81 87 PRO A C 1
ATOM 651 O O . PRO A 1 87 ? 2.065 -15.156 -14.900 1.00 94.81 87 PRO A O 1
ATOM 654 N N . VAL A 1 88 ? 2.146 -13.288 -13.659 1.00 93.69 88 VAL A N 1
ATOM 655 C CA . VAL A 1 88 ? 3.616 -13.182 -13.652 1.00 93.69 88 VAL A CA 1
ATOM 656 C C . VAL A 1 88 ? 4.223 -14.358 -12.891 1.00 93.69 88 VAL A C 1
ATOM 658 O O . VAL A 1 88 ? 5.054 -15.071 -13.448 1.00 93.69 88 VAL A O 1
ATOM 661 N N . VAL A 1 89 ? 3.730 -14.620 -11.675 1.00 94.25 89 VAL A N 1
ATOM 662 C CA . VAL A 1 89 ? 4.151 -15.758 -10.838 1.00 94.25 89 VAL A CA 1
ATOM 663 C C . VAL A 1 89 ? 3.963 -17.082 -11.579 1.00 94.25 89 VAL A C 1
ATOM 665 O O . VAL A 1 89 ? 4.895 -17.882 -11.660 1.00 94.25 89 VAL A O 1
ATOM 668 N N . ARG A 1 90 ? 2.788 -17.288 -12.195 1.00 94.44 90 ARG A N 1
ATOM 669 C CA . ARG A 1 90 ? 2.495 -18.509 -12.965 1.00 94.44 90 ARG A CA 1
ATOM 670 C C . ARG A 1 90 ? 3.441 -18.706 -14.148 1.00 94.44 90 ARG A C 1
ATOM 672 O O . ARG A 1 90 ? 3.947 -19.808 -14.329 1.00 94.44 90 ARG A O 1
ATOM 679 N N . ARG A 1 91 ? 3.684 -17.665 -14.953 1.00 94.81 91 ARG A N 1
ATOM 680 C CA . ARG A 1 91 ? 4.567 -17.757 -16.132 1.00 94.81 91 ARG A CA 1
ATOM 681 C C . ARG A 1 91 ? 6.026 -17.992 -15.760 1.00 94.81 91 ARG A C 1
ATOM 683 O O . ARG A 1 91 ? 6.723 -18.683 -16.489 1.00 94.81 91 ARG A O 1
ATOM 690 N N . ALA A 1 92 ? 6.472 -17.425 -14.644 1.00 94.62 92 ALA A N 1
ATOM 691 C CA . ALA A 1 92 ? 7.838 -17.586 -14.164 1.00 94.62 92 ALA A CA 1
ATOM 692 C C . ALA A 1 92 ? 8.084 -18.934 -13.460 1.00 94.62 92 ALA A C 1
ATOM 694 O O . ALA A 1 92 ? 9.218 -19.221 -13.091 1.00 94.62 92 ALA A O 1
ATOM 695 N N . GLY A 1 93 ? 7.044 -19.748 -13.237 1.00 94.12 93 GLY A N 1
ATOM 696 C CA . GLY A 1 93 ? 7.169 -21.024 -12.527 1.00 94.12 93 GLY A CA 1
ATOM 697 C C . GLY A 1 93 ? 7.566 -20.879 -11.053 1.00 94.12 93 GLY A C 1
ATOM 698 O O . GLY A 1 93 ? 8.027 -21.850 -10.458 1.00 94.12 93 GLY A O 1
ATOM 699 N N . MET A 1 94 ? 7.393 -19.688 -10.467 1.00 93.88 94 MET A N 1
ATOM 700 C CA . MET A 1 94 ? 7.771 -19.398 -9.083 1.00 93.88 94 MET A CA 1
ATOM 701 C C . MET A 1 94 ? 6.888 -20.176 -8.097 1.00 93.88 94 MET A C 1
ATOM 703 O O . MET A 1 94 ? 5.665 -20.234 -8.252 1.00 93.88 94 MET A O 1
ATOM 707 N N . ARG A 1 95 ? 7.510 -20.753 -7.064 1.00 88.94 95 ARG A N 1
ATOM 708 C CA . ARG A 1 95 ? 6.853 -21.464 -5.959 1.00 88.94 95 ARG A CA 1
ATOM 709 C C . ARG A 1 95 ? 7.427 -20.968 -4.635 1.00 88.94 95 ARG A C 1
ATOM 711 O O . ARG A 1 95 ? 8.596 -20.605 -4.582 1.00 88.94 95 ARG A O 1
ATOM 718 N N . VAL A 1 96 ? 6.590 -20.944 -3.603 1.00 84.94 96 VAL A N 1
ATOM 719 C CA . VAL A 1 96 ? 7.046 -20.780 -2.219 1.00 84.94 96 VAL A CA 1
ATOM 720 C C . VAL A 1 96 ? 7.341 -22.184 -1.701 1.00 84.94 96 VAL A C 1
ATOM 722 O O . VAL A 1 96 ? 6.502 -23.069 -1.890 1.00 84.94 96 VAL A O 1
ATOM 725 N N . GLU A 1 97 ? 8.537 -22.389 -1.158 1.00 66.12 97 GLU A N 1
ATOM 726 C CA . GLU A 1 97 ? 8.934 -23.643 -0.501 1.00 66.12 97 GLU A CA 1
ATOM 727 C C . GLU A 1 97 ? 8.276 -23.797 0.875 1.00 66.12 97 GLU A C 1
ATOM 729 O O . GLU A 1 97 ? 8.096 -22.766 1.566 1.00 66.12 97 GLU A O 1
#